Protein AF-M6W5K3-F1 (afdb_monomer_lite)

Sequence (120 aa):
MSHSLVLQFDHRIDPSTLSLSGSLVDNQTPKVQVSSTLVTDDTISLTPSPNWFAGNRNLQVNVKDLAGNLGTSSMGLNVGTVECSQPWEPCNCRCDFMGFPVPCFPGQPPTCDQCRKPGC

InterPro domains:
  IPR032812 SbsA, Ig-like domain [PF13205] (4-69)

Radius of gyration: 25.98 Å; chains: 1; bounding box: 49×30×73 Å

Structure (mmCIF, N/CA/C/O backbone):
data_AF-M6W5K3-F1
#
_entry.id   AF-M6W5K3-F1
#
loop_
_atom_site.group_PDB
_atom_site.id
_atom_site.type_symbol
_atom_site.label_atom_id
_atom_site.label_alt_id
_atom_site.label_comp_id
_atom_site.label_asym_id
_atom_site.label_entity_id
_atom_site.label_seq_id
_atom_site.pdbx_PDB_ins_code
_atom_site.Cartn_x
_atom_site.Cartn_y
_atom_site.Cartn_z
_atom_site.occupancy
_atom_site.B_iso_or_equiv
_atom_site.auth_seq_id
_atom_site.auth_comp_id
_atom_site.auth_asym_id
_atom_site.auth_atom_id
_atom_site.pdbx_PDB_model_num
ATOM 1 N N . MET A 1 1 ? -3.186 -2.921 12.070 1.00 47.56 1 MET A N 1
ATOM 2 C CA . MET A 1 1 ? -2.362 -3.742 11.157 1.00 47.56 1 MET A CA 1
ATOM 3 C C . MET A 1 1 ? -2.478 -3.139 9.767 1.00 47.56 1 MET A C 1
ATOM 5 O O . MET A 1 1 ? -3.596 -3.025 9.283 1.00 47.56 1 MET A O 1
ATOM 9 N N . SER A 1 2 ? -1.375 -2.698 9.163 1.00 59.22 2 SER A N 1
ATOM 10 C CA . SER A 1 2 ? -1.370 -2.156 7.797 1.00 59.22 2 SER A CA 1
ATOM 11 C C . SER A 1 2 ? -0.910 -3.262 6.852 1.00 59.22 2 SER A C 1
ATOM 13 O O . SER A 1 2 ? 0.195 -3.771 7.013 1.00 59.22 2 SER A O 1
ATOM 15 N N . HIS A 1 3 ? -1.769 -3.668 5.918 1.00 69.88 3 HIS A N 1
ATOM 16 C CA . HIS A 1 3 ? -1.431 -4.656 4.893 1.00 69.88 3 HIS A CA 1
ATOM 17 C C . HIS A 1 3 ? -0.966 -3.926 3.633 1.00 69.88 3 HIS A C 1
ATOM 19 O O . HIS A 1 3 ? -1.586 -2.939 3.233 1.00 69.88 3 HIS A O 1
ATOM 25 N N . SER A 1 4 ? 0.123 -4.398 3.031 1.00 80.81 4 SER A N 1
ATOM 26 C CA . SER A 1 4 ? 0.656 -3.837 1.790 1.00 80.81 4 SER A CA 1
ATOM 27 C C . SER A 1 4 ? 0.073 -4.568 0.582 1.00 80.81 4 SER A C 1
ATOM 29 O O . SER A 1 4 ? -0.060 -5.792 0.598 1.00 80.81 4 SER A O 1
ATOM 31 N N . LEU A 1 5 ? -0.258 -3.826 -0.473 1.00 85.06 5 LEU A N 1
ATOM 32 C CA . LEU A 1 5 ? -0.611 -4.394 -1.774 1.00 85.06 5 LEU A CA 1
ATOM 33 C C . LEU A 1 5 ? 0.656 -4.546 -2.609 1.00 85.06 5 LEU A C 1
ATOM 35 O O . LEU A 1 5 ? 1.369 -3.566 -2.802 1.00 85.06 5 LEU A O 1
ATOM 39 N N . VAL A 1 6 ? 0.908 -5.748 -3.120 1.00 86.81 6 VAL A N 1
ATOM 40 C CA . VAL A 1 6 ? 2.067 -6.040 -3.970 1.00 86.81 6 VAL A CA 1
ATOM 41 C C . VAL A 1 6 ? 1.605 -6.246 -5.407 1.00 86.81 6 VAL A C 1
ATOM 43 O O . VAL A 1 6 ? 0.689 -7.022 -5.668 1.00 86.81 6 VAL A O 1
ATOM 46 N N . LEU A 1 7 ? 2.244 -5.537 -6.329 1.00 84.75 7 LEU A N 1
ATOM 47 C CA . LEU A 1 7 ? 2.055 -5.642 -7.770 1.00 84.75 7 LEU A CA 1
ATOM 48 C C . LEU A 1 7 ? 3.325 -6.235 -8.369 1.00 84.75 7 LEU A C 1
ATOM 50 O O . LEU A 1 7 ? 4.404 -5.694 -8.135 1.00 84.75 7 LEU A O 1
ATOM 54 N N . GLN A 1 8 ? 3.194 -7.316 -9.131 1.00 86.38 8 GLN A N 1
ATOM 55 C CA . GLN A 1 8 ? 4.301 -7.935 -9.856 1.00 86.38 8 GLN A CA 1
ATOM 56 C C . GLN A 1 8 ? 4.205 -7.575 -11.336 1.00 86.38 8 GLN A C 1
ATOM 58 O O . GLN A 1 8 ? 3.131 -7.672 -11.931 1.00 86.38 8 GLN A O 1
ATOM 63 N N . PHE A 1 9 ? 5.331 -7.167 -11.907 1.00 83.81 9 PHE A N 1
ATOM 64 C CA . PHE A 1 9 ? 5.493 -6.890 -13.326 1.00 83.81 9 PHE A CA 1
ATOM 65 C C . PHE A 1 9 ? 6.315 -8.014 -13.953 1.00 83.81 9 PHE A C 1
ATOM 67 O O . PHE A 1 9 ? 7.243 -8.524 -13.333 1.00 83.81 9 PHE A O 1
ATOM 74 N N . ASP A 1 10 ? 5.967 -8.397 -15.177 1.00 83.62 10 ASP A N 1
ATOM 75 C CA . ASP A 1 10 ? 6.653 -9.434 -15.960 1.00 83.62 10 ASP A CA 1
ATOM 76 C C . ASP A 1 10 ? 7.944 -8.929 -16.633 1.00 83.62 10 ASP A C 1
ATOM 78 O O . ASP A 1 10 ? 8.657 -9.695 -17.276 1.00 83.62 10 ASP A O 1
ATOM 82 N N . HIS A 1 11 ? 8.232 -7.633 -16.488 1.00 85.12 11 HIS A N 1
ATOM 83 C CA . HIS A 1 11 ? 9.421 -6.960 -16.989 1.00 85.12 11 HIS A CA 1
ATOM 84 C C . HIS A 1 11 ? 9.969 -5.977 -15.952 1.00 85.12 11 HIS A C 1
ATOM 86 O O . HIS A 1 11 ? 9.268 -5.521 -15.043 1.00 85.12 11 HIS A O 1
ATOM 92 N N . ARG A 1 12 ? 11.231 -5.590 -16.152 1.00 85.19 12 ARG A N 1
ATOM 93 C CA . ARG A 1 12 ? 11.886 -4.518 -15.402 1.00 85.19 12 ARG A CA 1
ATOM 94 C C . ARG A 1 12 ? 11.229 -3.175 -15.677 1.00 85.19 12 ARG A C 1
ATOM 96 O O . ARG A 1 12 ? 11.083 -2.779 -16.834 1.00 85.19 12 ARG A O 1
ATOM 103 N N . ILE A 1 13 ? 10.921 -2.449 -14.612 1.00 87.19 13 ILE A N 1
ATOM 104 C CA . ILE A 1 13 ? 10.293 -1.131 -14.669 1.00 87.19 13 ILE A CA 1
ATOM 105 C C . ILE A 1 13 ? 11.313 -0.029 -14.377 1.00 87.19 13 ILE A C 1
ATOM 107 O O . ILE A 1 13 ? 12.290 -0.244 -13.663 1.00 87.19 13 ILE A O 1
ATOM 111 N N . ASP A 1 14 ? 11.070 1.172 -14.895 1.00 88.12 14 ASP A N 1
ATOM 112 C CA . ASP A 1 14 ? 11.720 2.401 -14.448 1.00 88.12 14 ASP A CA 1
ATOM 113 C C . ASP A 1 14 ? 10.891 3.016 -13.303 1.00 88.12 14 ASP A C 1
ATOM 115 O O . ASP A 1 14 ? 9.848 3.639 -13.558 1.00 88.12 14 ASP A O 1
ATOM 119 N N . PRO A 1 15 ? 11.341 2.902 -12.037 1.00 84.00 15 PRO A N 1
ATOM 120 C CA . PRO A 1 15 ? 10.593 3.391 -10.882 1.00 84.00 15 PRO A CA 1
ATOM 121 C C . PRO A 1 15 ? 10.365 4.903 -10.906 1.00 84.00 15 PRO A C 1
ATOM 123 O O . PRO A 1 15 ? 9.419 5.384 -10.285 1.00 84.00 15 PRO A O 1
ATOM 126 N N . SER A 1 16 ? 11.215 5.663 -11.608 1.00 87.25 16 SER A N 1
ATOM 127 C CA . SER A 1 16 ? 11.098 7.122 -11.698 1.00 87.25 16 SER A CA 1
ATOM 128 C C . SER A 1 16 ? 9.883 7.569 -12.514 1.00 87.25 16 SER A C 1
ATOM 130 O O . SER A 1 16 ? 9.418 8.699 -12.376 1.00 87.25 16 SER A O 1
ATOM 132 N N . THR A 1 17 ? 9.337 6.665 -13.331 1.00 89.56 17 THR A N 1
ATOM 133 C CA . THR A 1 17 ? 8.170 6.910 -14.187 1.00 89.56 17 THR A CA 1
ATOM 134 C C . THR A 1 17 ? 6.854 6.452 -13.562 1.00 89.56 17 THR A C 1
ATOM 136 O O . THR A 1 17 ? 5.797 6.630 -14.169 1.00 89.56 17 THR A O 1
ATOM 139 N N . LEU A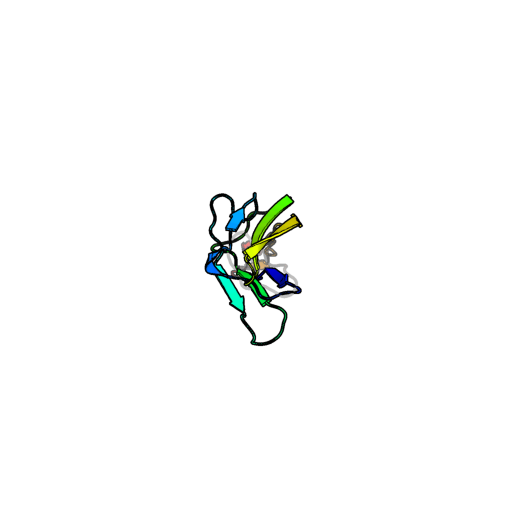 1 18 ? 6.903 5.865 -12.361 1.00 89.12 18 LEU A N 1
ATOM 140 C CA . LEU A 1 18 ? 5.731 5.338 -11.678 1.00 89.12 18 LEU A CA 1
ATOM 141 C C . LEU A 1 18 ? 4.745 6.458 -11.332 1.00 89.12 18 LEU A C 1
ATOM 143 O O . LEU A 1 18 ? 5.055 7.398 -10.603 1.00 89.12 18 LEU A O 1
ATOM 147 N N . SER A 1 19 ? 3.513 6.292 -11.793 1.00 90.62 19 SER A N 1
ATOM 148 C CA . SER A 1 19 ? 2.381 7.147 -11.475 1.00 90.62 19 SER A CA 1
ATOM 149 C C . SER A 1 19 ? 1.225 6.292 -10.965 1.00 90.62 19 SER A C 1
ATOM 151 O O . SER A 1 19 ? 0.823 5.315 -11.599 1.00 90.62 19 SER A O 1
ATOM 153 N N . LEU A 1 20 ? 0.706 6.664 -9.796 1.00 90.56 20 LEU A N 1
ATOM 154 C CA . LEU A 1 20 ? -0.443 6.030 -9.157 1.00 90.56 20 LEU A CA 1
ATOM 155 C C . LEU A 1 20 ? -1.620 7.002 -9.193 1.00 90.56 20 LEU A C 1
ATOM 157 O O . LEU A 1 20 ? -1.467 8.172 -8.845 1.00 90.56 20 LEU A O 1
ATOM 161 N N . SER A 1 21 ? -2.792 6.511 -9.575 1.00 90.69 21 SER A N 1
ATOM 162 C CA . SER A 1 21 ? -4.032 7.286 -9.596 1.00 90.69 21 SER A CA 1
ATOM 163 C C . SER A 1 21 ? -5.232 6.432 -9.178 1.00 90.69 21 SER A C 1
ATOM 165 O O . SER A 1 21 ? -5.153 5.204 -9.085 1.00 90.69 21 SER A O 1
ATOM 167 N N . GLY A 1 22 ? -6.361 7.089 -8.912 1.00 89.56 22 GLY A N 1
ATOM 168 C CA . GLY A 1 22 ? -7.621 6.449 -8.540 1.00 89.56 22 GLY A CA 1
ATOM 169 C C . GLY A 1 22 ? -7.969 6.587 -7.059 1.00 89.56 22 GLY A C 1
ATOM 170 O O . GLY A 1 22 ? -7.149 6.953 -6.222 1.00 89.56 22 GLY A O 1
ATOM 171 N N . SER A 1 23 ? -9.204 6.217 -6.732 1.00 89.94 23 SER A N 1
ATOM 172 C CA . SER A 1 23 ? -9.827 6.379 -5.412 1.00 89.94 23 SER A CA 1
ATOM 173 C C . SER A 1 23 ? -9.091 5.709 -4.252 1.00 89.94 23 SER A C 1
ATOM 175 O O . SER A 1 23 ? -9.332 6.076 -3.102 1.00 89.94 23 SER A O 1
ATOM 177 N N . LEU A 1 24 ? -8.206 4.736 -4.508 1.00 85.75 24 LEU A N 1
ATOM 178 C CA . LEU A 1 24 ? -7.365 4.137 -3.465 1.00 85.75 24 LEU A CA 1
ATOM 179 C C . LEU A 1 24 ? -6.266 5.091 -2.961 1.00 85.75 24 LEU A C 1
ATOM 181 O O . LEU A 1 24 ? -5.858 4.990 -1.806 1.00 85.75 24 LEU A O 1
ATOM 185 N N . VAL A 1 25 ? -5.784 5.988 -3.825 1.00 86.94 25 VAL A N 1
ATOM 186 C CA . VAL A 1 25 ? -4.722 6.969 -3.533 1.00 86.94 25 VAL A CA 1
ATOM 187 C C . VAL A 1 25 ? -5.235 8.416 -3.564 1.00 86.94 25 VAL A C 1
ATOM 189 O O . VAL A 1 25 ? -4.485 9.360 -3.323 1.00 86.94 25 VAL A O 1
ATOM 192 N N . ASP A 1 26 ? -6.530 8.616 -3.820 1.00 80.38 26 ASP A N 1
ATOM 193 C CA 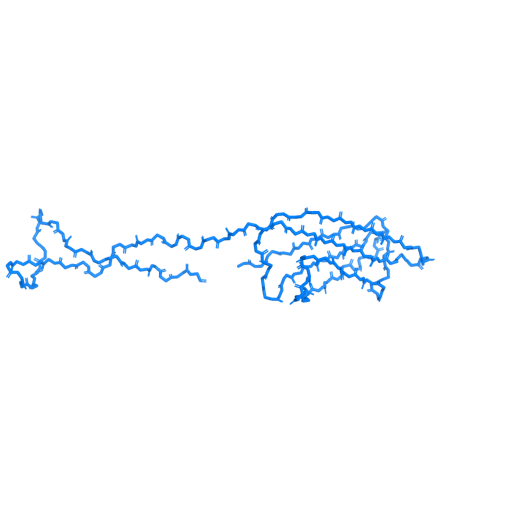. ASP A 1 26 ? -7.162 9.932 -3.741 1.00 80.38 26 ASP A CA 1
ATOM 194 C C . ASP A 1 26 ? -7.037 10.489 -2.315 1.00 80.38 26 ASP A C 1
ATOM 196 O O . ASP A 1 26 ? -7.420 9.853 -1.330 1.00 80.38 26 ASP A O 1
ATOM 200 N N . ASN A 1 27 ? -6.481 11.700 -2.204 1.00 70.50 27 ASN A N 1
ATOM 201 C CA . ASN A 1 27 ? -6.183 12.385 -0.941 1.00 70.50 27 ASN A CA 1
ATOM 202 C C . ASN A 1 27 ? -5.246 11.616 0.019 1.00 70.50 27 ASN A C 1
ATOM 204 O O . ASN A 1 27 ? -5.134 11.992 1.188 1.00 70.50 27 ASN A O 1
ATOM 208 N N . GLN A 1 28 ? -4.563 10.563 -0.449 1.00 74.94 28 GLN A N 1
ATOM 209 C CA . GLN A 1 28 ? -3.610 9.778 0.338 1.00 74.94 28 GLN A CA 1
ATOM 210 C C . GLN A 1 28 ? -2.441 9.295 -0.522 1.00 74.94 28 GLN A C 1
ATOM 212 O O . GLN A 1 28 ? -2.621 8.512 -1.447 1.00 74.94 28 GLN A O 1
ATOM 217 N N . THR A 1 29 ? -1.213 9.654 -0.155 1.00 78.31 29 THR A N 1
ATOM 218 C CA . THR A 1 29 ? -0.027 9.094 -0.812 1.00 78.31 29 THR A CA 1
ATOM 219 C C . THR A 1 29 ? 0.415 7.832 -0.067 1.00 78.31 29 THR A C 1
ATOM 221 O O . THR A 1 29 ? 0.938 7.945 1.048 1.00 78.31 29 THR A O 1
ATOM 224 N N . PRO A 1 30 ? 0.218 6.619 -0.622 1.00 83.38 30 PRO A N 1
ATOM 225 C CA . PRO A 1 30 ? 0.760 5.417 -0.010 1.00 83.38 30 PRO A CA 1
ATOM 226 C C . PRO A 1 30 ? 2.289 5.469 -0.033 1.00 83.38 30 PRO A C 1
ATOM 228 O O . PRO A 1 30 ? 2.907 6.068 -0.915 1.00 83.38 30 PRO A O 1
ATOM 231 N N . LYS A 1 31 ? 2.917 4.792 0.926 1.00 84.94 31 LYS A N 1
ATOM 232 C CA . LYS A 1 31 ? 4.354 4.540 0.864 1.00 84.94 31 LYS A CA 1
ATOM 233 C C . LYS A 1 31 ? 4.603 3.508 -0.226 1.00 84.94 31 LYS A C 1
ATOM 235 O O . LYS A 1 31 ? 4.067 2.402 -0.157 1.00 84.94 31 LYS A O 1
ATOM 240 N N . VAL A 1 32 ? 5.415 3.884 -1.204 1.00 86.31 32 VAL A N 1
ATOM 241 C CA . VAL A 1 32 ? 5.805 3.022 -2.317 1.00 86.31 32 VAL A CA 1
ATOM 242 C C . VAL A 1 32 ? 7.180 2.437 -2.029 1.00 86.31 32 VAL A C 1
ATOM 244 O O . VAL A 1 32 ? 8.118 3.167 -1.712 1.00 86.31 32 VAL A O 1
ATOM 247 N N . GLN A 1 33 ? 7.303 1.120 -2.147 1.00 85.88 33 GLN A N 1
ATOM 248 C CA . GLN A 1 33 ? 8.577 0.413 -2.118 1.00 85.88 33 GLN A CA 1
ATOM 249 C C . GLN A 1 33 ? 8.703 -0.408 -3.393 1.00 85.88 33 GLN A C 1
ATOM 251 O O . GLN A 1 33 ? 7.803 -1.176 -3.716 1.00 85.88 33 GLN A O 1
ATOM 256 N N . VAL A 1 34 ? 9.813 -0.254 -4.107 1.00 83.19 34 VAL A N 1
ATOM 257 C CA . VAL A 1 34 ? 10.085 -1.028 -5.320 1.00 83.19 34 VAL A CA 1
ATOM 258 C C . VAL A 1 34 ? 11.170 -2.043 -5.008 1.00 83.19 34 VAL A C 1
ATOM 260 O O . VAL A 1 34 ? 12.271 -1.666 -4.605 1.00 83.19 34 VAL A O 1
ATOM 263 N N . SER A 1 35 ? 10.870 -3.331 -5.176 1.00 74.69 35 SER A N 1
ATOM 264 C CA . SER A 1 35 ? 11.896 -4.366 -5.140 1.00 74.69 35 SER A CA 1
ATOM 265 C C . SER A 1 35 ? 12.462 -4.510 -6.549 1.00 74.69 35 SER A C 1
ATOM 267 O O . SER A 1 35 ? 11.929 -5.255 -7.366 1.00 74.69 35 SER A O 1
ATOM 269 N N . SER A 1 36 ? 13.533 -3.779 -6.840 1.00 64.12 36 SER A N 1
ATOM 270 C CA . SER A 1 36 ? 14.333 -4.039 -8.035 1.00 64.12 36 SER A CA 1
ATOM 271 C C . SER A 1 36 ? 15.259 -5.214 -7.737 1.00 64.12 36 SER A C 1
ATOM 273 O O . SER A 1 36 ? 16.425 -5.022 -7.380 1.00 64.12 36 SER A O 1
ATOM 275 N N . THR A 1 37 ? 14.749 -6.439 -7.815 1.00 58.12 37 THR A N 1
ATOM 276 C CA . THR A 1 37 ? 15.614 -7.619 -7.817 1.00 58.12 37 THR A CA 1
ATOM 277 C C . THR A 1 37 ? 16.248 -7.720 -9.209 1.00 58.12 37 THR A C 1
ATOM 279 O O . THR A 1 37 ? 15.653 -7.362 -10.214 1.00 58.12 37 THR A O 1
ATOM 282 N N . LEU A 1 38 ? 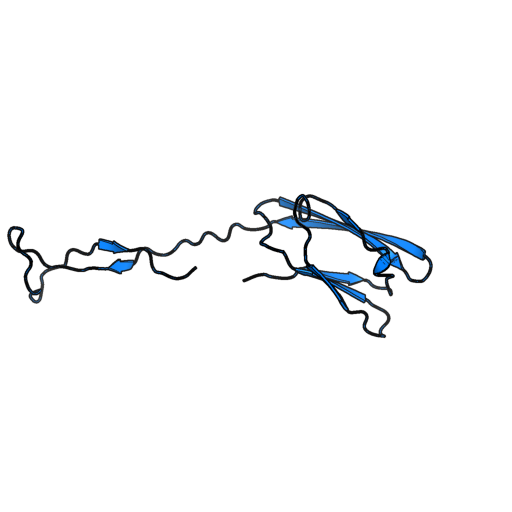17.505 -8.153 -9.313 1.00 55.59 38 LEU A N 1
ATOM 283 C CA . LEU A 1 38 ? 18.224 -8.250 -10.600 1.00 55.59 38 LEU A CA 1
ATOM 284 C C . LEU A 1 38 ? 17.659 -9.334 -11.553 1.00 55.59 38 LEU A C 1
ATOM 286 O O . LEU A 1 38 ? 18.306 -9.682 -12.537 1.00 55.59 38 LEU A O 1
ATOM 290 N N . VAL A 1 39 ? 16.479 -9.875 -11.256 1.00 55.94 39 VAL A N 1
ATOM 291 C CA . VAL A 1 39 ? 15.730 -10.839 -12.071 1.00 55.94 39 VAL A CA 1
ATOM 292 C C . VAL A 1 39 ? 14.774 -10.071 -12.981 1.00 55.94 39 VAL A C 1
ATOM 294 O O . VAL A 1 39 ? 14.517 -8.903 -12.741 1.00 55.94 39 VAL A O 1
ATOM 297 N N . THR A 1 40 ? 14.290 -10.691 -14.050 1.00 63.12 40 THR A N 1
ATOM 298 C CA . THR A 1 40 ? 13.496 -10.071 -15.131 1.00 63.12 40 THR A CA 1
ATOM 299 C C . THR A 1 40 ? 12.223 -9.336 -14.697 1.00 63.12 40 THR A C 1
ATOM 301 O O . THR A 1 40 ? 11.689 -8.573 -15.495 1.00 63.12 40 THR A O 1
ATOM 304 N N . ASP A 1 41 ? 11.802 -9.496 -13.443 1.00 72.56 41 ASP A N 1
ATOM 305 C CA . ASP A 1 41 ? 10.495 -9.120 -12.920 1.00 72.56 41 ASP A CA 1
ATOM 306 C C . ASP A 1 41 ? 10.680 -8.171 -11.725 1.00 72.56 41 ASP A C 1
ATOM 308 O O . ASP A 1 41 ? 11.371 -8.513 -10.761 1.00 72.56 41 ASP A O 1
ATOM 312 N N . ASP A 1 42 ? 10.036 -7.002 -11.756 1.00 82.06 42 ASP A N 1
ATOM 313 C CA . ASP A 1 42 ? 10.042 -6.052 -10.638 1.00 82.06 42 ASP A CA 1
ATOM 314 C C . ASP A 1 42 ? 8.724 -6.113 -9.853 1.00 82.06 42 ASP A C 1
ATOM 316 O O . ASP A 1 42 ? 7.658 -6.404 -10.402 1.00 82.06 42 ASP A O 1
ATOM 320 N N . THR A 1 43 ? 8.772 -5.798 -8.552 1.00 84.75 43 THR A N 1
ATOM 321 C CA . THR A 1 43 ? 7.548 -5.644 -7.746 1.00 84.75 43 THR A CA 1
ATOM 322 C C . THR A 1 43 ? 7.439 -4.271 -7.105 1.00 84.75 43 THR A C 1
ATOM 324 O O . THR A 1 43 ? 8.434 -3.674 -6.686 1.00 84.75 43 THR A O 1
ATOM 327 N N . ILE A 1 44 ? 6.205 -3.777 -7.007 1.00 86.44 44 ILE A N 1
ATOM 328 C CA . ILE A 1 44 ? 5.860 -2.558 -6.282 1.00 86.44 44 ILE A CA 1
ATOM 329 C C . ILE A 1 44 ? 4.970 -2.932 -5.102 1.00 86.44 44 ILE A C 1
ATOM 331 O O . ILE A 1 44 ? 3.895 -3.499 -5.279 1.00 86.44 44 ILE A O 1
ATOM 335 N N . SER A 1 45 ? 5.399 -2.565 -3.900 1.00 87.94 45 SER A N 1
ATOM 336 C CA . SER A 1 45 ? 4.625 -2.676 -2.671 1.00 87.94 45 SER A CA 1
ATOM 337 C C . SER A 1 45 ? 4.069 -1.310 -2.273 1.00 87.94 45 SER A C 1
ATOM 339 O O . SER A 1 45 ? 4.808 -0.335 -2.116 1.00 87.94 45 SER A O 1
ATOM 341 N N . LEU A 1 46 ? 2.751 -1.242 -2.112 1.00 88.12 46 LEU A N 1
ATOM 342 C CA . LEU A 1 46 ? 2.003 -0.063 -1.700 1.00 88.12 46 LEU A CA 1
ATOM 343 C C . LEU A 1 46 ? 1.508 -0.267 -0.276 1.00 88.12 46 LEU A C 1
ATOM 345 O O . LEU A 1 46 ? 0.652 -1.113 -0.020 1.00 88.12 46 LEU A O 1
ATOM 349 N N . THR A 1 47 ? 2.034 0.526 0.651 1.00 87.12 47 THR A N 1
ATOM 350 C CA . THR A 1 47 ? 1.612 0.499 2.053 1.00 87.12 47 THR A CA 1
ATOM 351 C C . THR A 1 47 ? 0.779 1.743 2.359 1.00 87.12 47 THR A C 1
ATOM 353 O O . THR A 1 47 ? 1.255 2.857 2.118 1.00 87.12 47 THR A O 1
ATOM 356 N N . PRO A 1 48 ? -0.446 1.606 2.894 1.00 82.50 48 PRO A N 1
ATOM 357 C CA . PRO A 1 48 ? -1.271 2.756 3.252 1.00 82.50 48 PRO A CA 1
ATOM 358 C C . PRO A 1 48 ? -0.593 3.630 4.318 1.00 82.50 48 PRO A C 1
ATOM 360 O O . PRO A 1 48 ? 0.110 3.133 5.198 1.00 82.50 48 PRO A O 1
ATOM 363 N N . SER A 1 49 ? -0.813 4.944 4.243 1.00 79.25 49 SER A N 1
ATOM 364 C CA . SER A 1 49 ? -0.352 5.917 5.240 1.00 79.25 49 SER A CA 1
ATOM 365 C C . SER A 1 49 ? -1.334 7.098 5.275 1.00 79.25 49 SER A C 1
ATOM 367 O O . SER A 1 49 ? -1.216 7.973 4.419 1.00 79.25 49 SER A O 1
ATOM 369 N N . PRO A 1 50 ? -2.306 7.169 6.211 1.00 72.31 50 PRO A N 1
ATOM 370 C CA . PRO A 1 50 ? -2.475 6.344 7.415 1.00 72.31 50 PRO A CA 1
ATOM 371 C C . PRO A 1 50 ? -3.193 4.993 7.195 1.00 72.31 50 PRO A C 1
ATOM 373 O O . PRO A 1 50 ? -2.606 3.965 7.504 1.00 72.31 50 PRO A O 1
ATOM 376 N N . ASN A 1 51 ? -4.414 4.962 6.645 1.00 80.88 51 ASN A N 1
ATOM 377 C CA . ASN A 1 51 ? -5.196 3.748 6.344 1.00 80.88 51 ASN A CA 1
ATOM 378 C C . ASN A 1 51 ? -6.043 3.982 5.088 1.00 80.88 51 ASN A C 1
ATOM 380 O O . ASN A 1 51 ? -6.553 5.090 4.911 1.00 80.88 51 ASN A O 1
ATOM 384 N N . TRP A 1 52 ? -6.263 2.945 4.275 1.00 83.25 52 TRP A N 1
ATOM 385 C CA . TRP A 1 52 ? -7.239 3.035 3.189 1.00 83.25 52 TRP A CA 1
ATOM 386 C C . TRP A 1 52 ? -8.658 3.111 3.735 1.00 83.25 52 TRP A C 1
ATOM 388 O O . TRP A 1 52 ? -9.027 2.415 4.682 1.00 83.25 52 TRP A O 1
ATOM 398 N N . PHE A 1 53 ? -9.463 3.959 3.110 1.00 82.81 53 PHE A N 1
ATOM 399 C CA . PHE A 1 53 ? -10.866 4.100 3.455 1.00 82.81 53 PHE A CA 1
ATOM 400 C C . PHE A 1 53 ? -11.688 2.925 2.928 1.00 82.81 53 PHE A C 1
ATOM 402 O O . PHE A 1 53 ? -11.471 2.457 1.810 1.00 82.81 53 PHE A O 1
ATOM 409 N N . ALA A 1 54 ? -12.681 2.512 3.713 1.00 84.75 54 ALA A N 1
ATOM 410 C CA . ALA A 1 54 ? -13.559 1.411 3.357 1.00 84.75 54 ALA A CA 1
ATOM 411 C C . ALA A 1 54 ? -14.446 1.704 2.133 1.00 84.75 54 ALA A C 1
ATOM 413 O O . ALA A 1 54 ? -14.797 2.852 1.836 1.00 84.75 54 ALA A O 1
ATOM 414 N N . GLY A 1 55 ? -14.840 0.634 1.448 1.00 86.31 55 GLY A N 1
ATOM 415 C CA . GLY A 1 55 ? -15.694 0.630 0.266 1.00 86.31 55 GLY A CA 1
ATOM 416 C C . GLY A 1 55 ? -14.965 0.189 -1.003 1.00 86.31 55 GLY A C 1
ATOM 417 O O . GLY A 1 55 ? -13.798 -0.203 -0.983 1.00 86.31 55 GLY A O 1
ATOM 418 N N . ASN A 1 56 ? -15.672 0.267 -2.130 1.00 90.69 56 ASN A N 1
ATOM 419 C CA . ASN A 1 56 ? -15.101 -0.039 -3.439 1.00 90.69 56 ASN A CA 1
ATOM 420 C C . ASN A 1 56 ? -14.072 1.030 -3.813 1.00 90.69 56 ASN A C 1
ATOM 422 O O . ASN A 1 56 ? -14.343 2.228 -3.702 1.00 90.69 56 ASN A O 1
ATOM 426 N N . ARG A 1 57 ? -12.888 0.589 -4.224 1.00 89.56 57 ARG A N 1
ATOM 427 C CA . ARG A 1 57 ? -11.766 1.429 -4.629 1.00 89.56 57 ARG A CA 1
ATOM 428 C C . ARG A 1 57 ? -11.200 0.940 -5.949 1.00 89.56 57 ARG A C 1
ATOM 430 O O . ARG A 1 57 ? -11.267 -0.244 -6.270 1.00 89.56 57 ARG A O 1
ATOM 437 N N . ASN A 1 58 ? -10.625 1.864 -6.700 1.00 91.69 58 ASN A N 1
ATOM 438 C CA . ASN A 1 58 ? -9.831 1.574 -7.881 1.00 91.69 58 ASN A CA 1
ATOM 439 C C . ASN A 1 58 ? -8.405 2.084 -7.672 1.00 91.69 58 ASN A C 1
ATOM 441 O O . ASN A 1 58 ? -8.173 3.115 -7.039 1.00 91.69 58 ASN A O 1
ATOM 445 N N . LEU A 1 59 ? -7.461 1.336 -8.220 1.00 90.94 59 LEU A N 1
ATOM 446 C CA . LEU A 1 59 ? -6.073 1.730 -8.342 1.00 90.94 59 LEU A CA 1
ATOM 447 C C . LEU A 1 59 ? -5.697 1.621 -9.811 1.00 90.94 59 LEU A C 1
ATOM 449 O O . LEU A 1 59 ? -5.883 0.571 -10.425 1.00 90.94 59 LEU A O 1
ATOM 453 N N . GLN A 1 60 ? -5.162 2.701 -10.354 1.00 92.50 60 GLN A N 1
ATOM 454 C CA . GLN A 1 60 ? -4.532 2.723 -11.656 1.00 92.50 60 GLN A CA 1
ATOM 455 C C . GLN A 1 60 ? -3.040 2.981 -11.469 1.00 92.50 60 GLN A C 1
ATOM 457 O O . GLN A 1 60 ? -2.621 3.828 -10.681 1.00 92.50 60 GLN A O 1
ATOM 462 N N . VAL A 1 61 ? -2.245 2.197 -12.182 1.00 91.38 61 VAL A N 1
ATOM 463 C CA . VAL A 1 61 ? -0.791 2.194 -12.115 1.00 91.38 61 VAL A CA 1
ATOM 464 C C . VAL A 1 61 ? -0.277 2.372 -13.524 1.00 91.38 61 VAL A C 1
ATOM 466 O O . VAL A 1 61 ? -0.609 1.588 -14.409 1.00 91.38 61 VAL A O 1
ATOM 469 N N . ASN A 1 62 ? 0.518 3.410 -13.721 1.00 92.12 62 ASN A N 1
ATOM 470 C CA . ASN A 1 62 ? 1.210 3.675 -14.968 1.00 92.12 62 ASN A CA 1
ATOM 471 C C . ASN A 1 62 ? 2.705 3.660 -14.681 1.00 92.12 62 ASN A C 1
ATOM 473 O O . ASN A 1 62 ? 3.162 4.346 -13.770 1.00 92.12 62 ASN A O 1
ATOM 477 N N . VAL A 1 63 ? 3.463 2.880 -15.438 1.00 92.06 63 VAL A N 1
ATOM 478 C CA . VAL A 1 63 ? 4.919 2.811 -15.302 1.00 92.06 63 VAL A CA 1
ATOM 479 C C . VAL A 1 63 ? 5.527 2.435 -16.642 1.00 92.06 63 VAL A C 1
ATOM 481 O O . VAL A 1 63 ? 4.898 1.731 -17.429 1.00 92.06 63 VAL A O 1
ATOM 484 N N . LYS A 1 64 ? 6.728 2.924 -16.936 1.00 91.75 64 LYS A N 1
ATOM 485 C CA . LYS A 1 64 ? 7.470 2.508 -18.123 1.00 91.75 64 LYS A CA 1
ATOM 486 C C . LYS A 1 64 ? 8.426 1.376 -17.795 1.00 91.75 64 LYS A C 1
ATOM 488 O O . LYS A 1 64 ? 8.932 1.301 -16.678 1.00 91.75 64 LYS A O 1
ATOM 493 N N . ASP A 1 65 ? 8.697 0.528 -18.773 1.00 89.62 65 ASP A N 1
ATOM 494 C CA . ASP A 1 65 ? 9.850 -0.364 -18.716 1.00 89.62 65 ASP A CA 1
ATOM 495 C C . ASP A 1 65 ? 11.161 0.396 -19.003 1.00 89.62 65 ASP A C 1
ATOM 497 O O . ASP A 1 65 ? 11.162 1.575 -19.377 1.00 89.62 65 ASP A O 1
ATOM 501 N N . LEU A 1 66 ? 12.298 -0.288 -18.849 1.00 86.06 66 LEU A N 1
ATOM 502 C CA . LEU A 1 66 ? 13.618 0.285 -19.152 1.00 86.06 66 LEU A CA 1
ATOM 503 C C . LEU A 1 66 ? 13.833 0.591 -20.650 1.00 86.06 66 LEU A C 1
ATOM 505 O O . LEU A 1 66 ? 14.764 1.319 -20.992 1.00 86.06 66 LEU A O 1
ATOM 509 N N . ALA A 1 67 ? 12.997 0.051 -21.542 1.00 90.00 67 ALA A N 1
ATOM 510 C CA . ALA A 1 67 ? 13.004 0.354 -22.973 1.00 90.00 67 ALA A CA 1
ATOM 511 C C . ALA A 1 67 ? 12.107 1.561 -23.328 1.00 90.00 67 ALA A C 1
ATOM 513 O O . ALA A 1 67 ? 12.107 2.017 -24.472 1.00 90.00 67 ALA A O 1
ATOM 514 N N . GLY A 1 68 ? 11.378 2.113 -22.351 1.00 90.19 68 GLY A N 1
ATOM 515 C CA . GLY A 1 68 ? 10.488 3.259 -22.502 1.00 90.19 68 GLY A CA 1
ATOM 516 C C . GLY A 1 68 ? 9.049 2.913 -22.898 1.00 90.19 68 GLY A C 1
ATOM 517 O O . GLY A 1 68 ? 8.260 3.838 -23.121 1.00 90.19 68 GLY A O 1
ATOM 518 N N . ASN A 1 69 ? 8.681 1.630 -22.965 1.00 90.62 69 ASN A N 1
ATOM 519 C CA . ASN A 1 69 ? 7.313 1.196 -23.244 1.00 90.62 69 ASN A CA 1
ATOM 520 C C . ASN A 1 69 ? 6.427 1.446 -22.022 1.00 90.62 69 ASN A C 1
ATOM 522 O O . ASN A 1 69 ? 6.815 1.143 -20.898 1.00 90.62 69 ASN A O 1
ATOM 526 N N . LEU A 1 70 ? 5.227 1.989 -22.233 1.00 90.44 70 LEU A N 1
ATOM 527 C CA . LEU A 1 70 ? 4.280 2.265 -21.154 1.00 90.44 70 LEU A CA 1
ATOM 528 C C . LEU A 1 70 ? 3.446 1.021 -20.821 1.00 90.44 70 LEU A C 1
ATOM 530 O O . LEU A 1 70 ? 2.718 0.519 -21.676 1.00 90.44 70 LEU A O 1
ATOM 534 N N . GLY A 1 71 ? 3.496 0.593 -19.563 1.00 86.12 71 GLY A N 1
ATOM 535 C CA . GLY A 1 71 ? 2.568 -0.357 -18.964 1.00 86.12 71 GLY A CA 1
ATOM 536 C C . GLY A 1 71 ? 1.502 0.366 -18.141 1.00 86.12 71 GLY A C 1
ATOM 537 O O . GLY A 1 71 ? 1.817 1.187 -17.275 1.00 86.12 71 GLY A O 1
ATOM 538 N N . THR A 1 72 ? 0.235 0.041 -18.394 1.00 88.19 72 THR A N 1
ATOM 539 C CA . THR A 1 72 ? -0.904 0.529 -17.610 1.00 88.19 72 THR A CA 1
ATOM 540 C C . THR A 1 72 ? -1.661 -0.652 -17.025 1.00 88.19 72 THR A C 1
ATOM 542 O O . THR A 1 72 ? -2.116 -1.527 -17.759 1.00 88.19 72 THR A O 1
ATOM 545 N N . SER A 1 73 ? -1.858 -0.631 -15.711 1.00 85.50 73 SER A N 1
ATOM 546 C CA . SER A 1 73 ? -2.629 -1.633 -14.976 1.00 85.50 73 SER A CA 1
ATOM 547 C C . SER A 1 73 ? -3.726 -0.956 -14.166 1.00 85.50 73 SER A C 1
ATOM 549 O O . SER A 1 73 ? -3.502 0.077 -13.538 1.00 85.50 73 SER A O 1
ATOM 551 N N . SER A 1 74 ? -4.921 -1.543 -14.154 1.00 87.81 74 SER A N 1
ATOM 552 C CA . SER A 1 74 ? -6.048 -1.070 -13.347 1.00 87.81 74 SER A CA 1
ATOM 553 C C . SER A 1 74 ? -6.635 -2.212 -12.533 1.00 87.81 74 SER A C 1
ATOM 555 O O . SER A 1 74 ? -6.941 -3.264 -13.092 1.00 87.81 74 SER A O 1
ATOM 557 N N . MET A 1 75 ? -6.839 -1.996 -11.236 1.00 89.44 75 MET A N 1
ATOM 558 C CA . MET A 1 75 ? -7.407 -2.992 -10.334 1.00 89.44 75 MET A CA 1
ATOM 559 C C . MET A 1 75 ? -8.527 -2.394 -9.484 1.00 89.44 75 MET A C 1
ATOM 561 O O . MET A 1 75 ? -8.404 -1.289 -8.955 1.00 89.44 75 MET A O 1
ATOM 565 N N . GLY A 1 76 ? -9.622 -3.144 -9.355 1.00 88.75 76 GLY A N 1
ATOM 566 C CA . GLY A 1 76 ? -10.694 -2.871 -8.403 1.00 88.75 76 GLY A CA 1
ATOM 567 C C . GLY A 1 76 ? -10.474 -3.660 -7.116 1.00 88.75 76 GLY A C 1
ATOM 568 O O . GLY A 1 76 ? -10.178 -4.851 -7.160 1.00 88.75 76 GLY A O 1
ATOM 569 N N . LEU A 1 77 ? -10.616 -2.997 -5.973 1.00 86.75 77 LEU A N 1
ATOM 570 C CA . LEU A 1 77 ? -10.446 -3.576 -4.642 1.00 86.75 77 LEU A CA 1
ATOM 571 C C . LEU A 1 77 ? -11.656 -3.198 -3.789 1.00 86.75 77 LEU A C 1
ATOM 573 O O . LEU A 1 77 ? -12.156 -2.077 -3.869 1.00 86.75 77 LEU A O 1
ATOM 577 N N . ASN A 1 78 ? -12.117 -4.112 -2.942 1.00 87.19 78 ASN A N 1
ATOM 578 C CA . ASN A 1 78 ? -13.078 -3.786 -1.894 1.00 87.19 78 ASN A CA 1
ATOM 579 C C . ASN A 1 78 ? -12.321 -3.698 -0.566 1.00 87.19 78 ASN A C 1
ATOM 581 O O . ASN A 1 78 ? -11.763 -4.690 -0.099 1.00 87.19 78 ASN A O 1
ATOM 585 N N . VAL A 1 79 ? -12.261 -2.499 0.015 1.00 84.62 79 VAL A N 1
ATOM 586 C CA . VAL A 1 79 ? -11.652 -2.289 1.330 1.00 84.62 79 VAL A CA 1
ATOM 587 C C . VAL A 1 79 ? -12.737 -2.502 2.379 1.00 84.62 79 VAL A C 1
ATOM 589 O O . VAL A 1 79 ? -13.653 -1.690 2.509 1.00 84.62 79 VAL A O 1
ATOM 592 N N . GLY A 1 80 ? -12.647 -3.604 3.120 1.00 80.38 80 GLY A N 1
ATOM 593 C CA . GLY A 1 80 ? -13.583 -3.896 4.202 1.00 80.38 80 GLY A CA 1
ATOM 594 C C . GLY A 1 80 ? -13.460 -2.899 5.356 1.00 80.38 80 GLY A C 1
ATOM 595 O O . GLY A 1 80 ? -12.370 -2.418 5.675 1.00 80.38 80 GLY A O 1
ATOM 596 N N . THR A 1 81 ? -14.578 -2.607 6.018 1.00 74.81 81 THR A N 1
ATOM 597 C CA . THR A 1 81 ? -14.561 -1.965 7.334 1.00 74.81 81 THR A CA 1
ATOM 598 C C . THR A 1 81 ? -14.089 -2.982 8.364 1.00 74.81 81 THR A C 1
ATOM 600 O O . THR A 1 81 ? -14.760 -3.984 8.605 1.00 74.81 81 THR A O 1
ATOM 603 N N . VAL A 1 82 ? -12.953 -2.720 9.007 1.00 69.06 82 VAL A N 1
ATOM 604 C CA . VAL A 1 82 ? -12.629 -3.402 10.262 1.00 69.06 82 VAL A CA 1
ATOM 605 C C . VAL A 1 82 ? -13.390 -2.665 11.352 1.00 69.06 82 VAL A C 1
ATOM 607 O O . VAL A 1 82 ? -12.910 -1.673 11.901 1.00 69.06 82 VAL A O 1
ATOM 610 N N . GLU A 1 83 ? -14.618 -3.099 11.621 1.00 61.84 83 GLU A N 1
ATOM 611 C CA . GLU A 1 83 ? -15.294 -2.662 12.833 1.00 61.84 83 GLU A CA 1
ATOM 612 C C . GLU A 1 83 ? -14.546 -3.270 14.017 1.00 61.84 83 GLU A C 1
ATOM 614 O O . GLU A 1 83 ? -14.449 -4.489 14.158 1.00 61.84 83 GLU A O 1
ATOM 619 N N . CYS A 1 84 ? -14.014 -2.418 14.892 1.00 56.75 84 CYS A N 1
ATOM 620 C CA . CYS A 1 84 ? -13.705 -2.836 16.250 1.00 56.75 84 CYS A CA 1
ATOM 621 C C . CYS A 1 84 ? -15.040 -3.086 16.956 1.00 56.75 84 CYS A C 1
ATOM 623 O O . CYS A 1 84 ? -15.487 -2.261 17.753 1.00 56.75 84 CYS A O 1
ATOM 625 N N . SER A 1 85 ? -15.685 -4.217 16.664 1.00 60.03 85 SER A N 1
ATOM 626 C CA . SER A 1 85 ? -16.716 -4.781 17.523 1.00 60.03 85 SER A CA 1
ATOM 627 C C . SER A 1 85 ? -16.005 -5.245 18.792 1.00 60.03 85 SER A C 1
ATOM 629 O O . SER A 1 85 ? -15.734 -6.430 18.977 1.00 60.03 85 SER A O 1
ATOM 631 N N . GLN A 1 86 ? -15.569 -4.306 19.629 1.00 58.47 86 GLN A N 1
ATOM 632 C CA . GLN A 1 86 ? -15.057 -4.675 20.934 1.00 58.47 86 GLN A CA 1
ATOM 633 C C . GLN A 1 86 ? -16.216 -5.344 21.663 1.00 58.47 86 GLN A C 1
ATOM 635 O O . GLN A 1 86 ? -17.266 -4.711 21.815 1.00 58.47 86 GLN A O 1
ATOM 640 N N . PRO A 1 87 ? -16.080 -6.616 22.067 1.00 64.38 87 PRO A N 1
ATOM 641 C CA . PRO A 1 87 ? -17.094 -7.208 22.908 1.00 64.38 87 PRO A CA 1
ATOM 642 C C . PRO A 1 87 ? -17.129 -6.390 24.199 1.00 64.38 87 PRO A C 1
ATOM 644 O O . PRO A 1 87 ? -16.092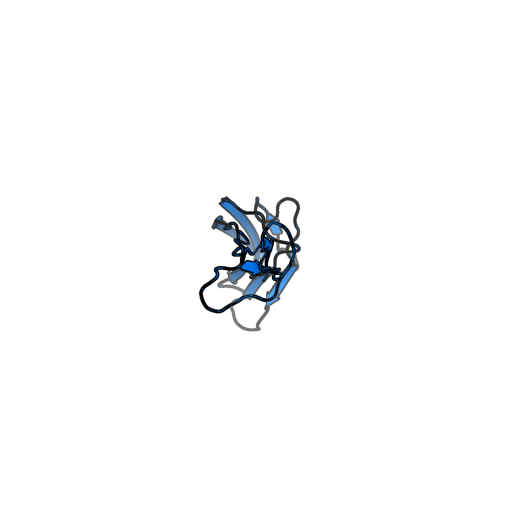 -6.117 24.809 1.00 64.38 87 PRO A O 1
ATOM 647 N N . TRP A 1 88 ? -18.324 -5.948 24.579 1.00 67.38 88 TRP A N 1
ATOM 648 C CA . TRP A 1 88 ? -18.563 -5.446 25.923 1.00 67.38 88 TRP A CA 1
ATOM 649 C C . TRP A 1 88 ? -18.257 -6.590 26.891 1.00 67.38 88 TRP A C 1
ATOM 651 O O . TRP A 1 88 ? -18.849 -7.663 26.776 1.00 67.38 88 TRP A O 1
ATOM 661 N N . GLU A 1 89 ? -17.319 -6.383 27.813 1.00 73.31 89 GLU A N 1
ATOM 662 C CA . GLU A 1 89 ? -17.032 -7.350 28.875 1.00 73.31 89 GLU A CA 1
ATOM 663 C C . GLU A 1 89 ? -17.632 -6.847 30.199 1.00 73.31 89 GLU A C 1
ATOM 665 O O . GLU A 1 89 ? -17.614 -5.636 30.459 1.00 73.31 89 GLU A O 1
ATOM 670 N N . PRO A 1 90 ? -18.174 -7.745 31.047 1.00 76.56 90 PRO A N 1
ATOM 671 C CA . PRO A 1 90 ? -18.590 -7.382 32.395 1.00 76.56 90 PRO A CA 1
ATOM 672 C C . PRO A 1 90 ? -17.394 -6.854 33.193 1.00 76.56 90 PRO A C 1
ATOM 674 O O . PRO A 1 90 ? -16.369 -7.523 33.320 1.00 76.56 90 PRO A O 1
ATOM 677 N N . CYS A 1 91 ? -17.530 -5.658 33.748 1.00 79.44 91 CYS A N 1
ATOM 678 C CA . CYS A 1 91 ? -16.546 -5.005 34.602 1.00 79.44 91 CYS A CA 1
ATOM 679 C C . CYS A 1 91 ? -17.225 -4.473 35.867 1.00 79.44 91 CYS A C 1
ATOM 681 O O . CYS A 1 91 ? -18.451 -4.400 35.940 1.00 79.44 91 CYS A O 1
ATOM 683 N N . ASN A 1 92 ? -16.423 -4.071 36.860 1.00 78.50 92 ASN A N 1
ATOM 684 C CA . ASN A 1 92 ? -16.907 -3.408 38.079 1.00 78.50 92 ASN A CA 1
ATOM 685 C C . ASN A 1 92 ? -18.107 -4.122 38.728 1.00 78.50 92 ASN A C 1
ATOM 687 O O . ASN A 1 92 ? -19.070 -3.492 39.160 1.00 78.50 92 ASN A O 1
ATOM 691 N N . CYS A 1 93 ? -18.050 -5.454 38.773 1.00 82.62 93 CYS A N 1
ATOM 692 C CA . CYS A 1 93 ? -19.096 -6.264 39.375 1.00 82.62 93 CYS A CA 1
ATOM 693 C C . CYS A 1 93 ? -19.202 -5.958 40.868 1.00 82.62 93 CYS A C 1
ATOM 695 O O . CYS A 1 93 ? -18.232 -6.112 41.614 1.00 82.62 93 CYS A O 1
ATOM 697 N N . ARG A 1 94 ? -20.393 -5.551 41.299 1.00 84.50 94 ARG A N 1
ATOM 698 C CA . ARG A 1 94 ? -20.720 -5.308 42.701 1.00 84.50 94 ARG A CA 1
ATOM 699 C C . ARG A 1 94 ? -21.956 -6.090 43.105 1.00 84.50 94 ARG A C 1
ATOM 701 O O . ARG A 1 94 ? -22.832 -6.388 42.293 1.00 84.50 94 ARG A O 1
ATOM 708 N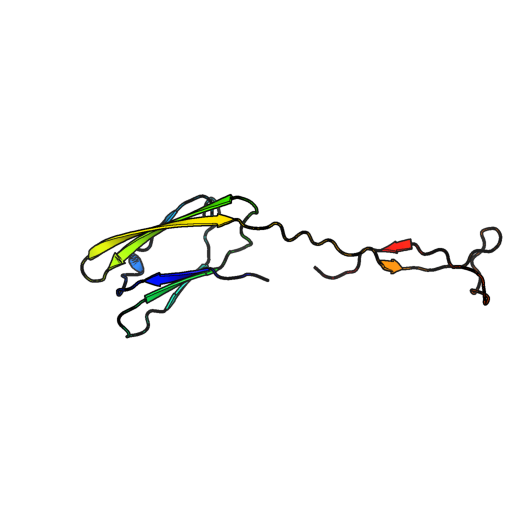 N . CYS A 1 95 ? -22.010 -6.416 44.383 1.00 82.75 95 CYS A N 1
ATOM 709 C CA . CYS A 1 95 ? -23.200 -6.953 45.009 1.00 82.75 95 CYS A CA 1
ATOM 710 C C . CYS A 1 95 ? -23.791 -5.859 45.892 1.00 82.75 95 CYS A C 1
ATOM 712 O O . CYS A 1 95 ? -23.085 -5.284 46.716 1.00 82.75 95 CYS A O 1
ATOM 714 N N . ASP A 1 96 ? -25.075 -5.574 45.702 1.00 80.06 96 ASP A N 1
ATOM 715 C CA . ASP A 1 96 ? -25.807 -4.585 46.483 1.00 80.06 96 ASP A CA 1
ATOM 716 C C . ASP A 1 96 ? -26.890 -5.299 47.304 1.00 80.06 96 ASP A C 1
ATOM 718 O O . ASP A 1 96 ? -27.596 -6.170 46.791 1.00 80.06 96 ASP A O 1
ATOM 722 N N . PHE A 1 97 ? -27.043 -4.932 48.577 1.00 75.00 97 PHE A N 1
ATOM 723 C CA . PHE A 1 97 ? -28.158 -5.367 49.421 1.00 75.00 97 PHE A CA 1
ATOM 724 C C . PHE A 1 97 ? -28.915 -4.136 49.909 1.00 75.00 97 PHE A C 1
ATOM 726 O O . PHE A 1 97 ? -28.358 -3.297 50.614 1.00 75.00 97 PHE A O 1
ATOM 733 N N . MET A 1 98 ? -30.175 -3.989 49.488 1.00 79.88 98 MET A N 1
ATOM 734 C CA . MET A 1 98 ? -30.991 -2.792 49.753 1.00 79.88 98 MET A CA 1
ATOM 735 C C . MET A 1 98 ? -30.286 -1.464 49.393 1.00 79.88 98 MET A C 1
ATOM 737 O O . MET A 1 98 ? -30.460 -0.460 50.077 1.00 79.88 98 MET A O 1
ATOM 741 N N . GLY A 1 99 ? -29.477 -1.459 48.327 1.00 72.25 99 GLY A N 1
ATOM 742 C CA . GLY A 1 99 ? -28.751 -0.271 47.859 1.00 72.25 99 GLY A CA 1
ATOM 743 C C . GLY A 1 99 ? -27.402 -0.008 48.538 1.00 72.25 99 GLY A C 1
ATOM 744 O O . GLY A 1 99 ? -26.788 1.017 48.252 1.00 72.25 99 GLY A O 1
ATOM 745 N N . PHE A 1 100 ? -26.925 -0.910 49.403 1.00 78.06 100 PHE A N 1
ATOM 746 C CA . PHE A 1 100 ? -25.598 -0.817 50.018 1.00 78.06 100 PHE A CA 1
ATOM 747 C C . PHE A 1 100 ? -24.618 -1.838 49.419 1.00 78.06 100 PHE A C 1
ATOM 749 O O . PHE A 1 100 ? -24.993 -3.010 49.303 1.00 78.06 100 PHE A O 1
ATOM 756 N N . PRO A 1 101 ? -23.366 -1.443 49.108 1.00 78.56 101 PRO A N 1
ATOM 757 C CA . PRO A 1 101 ? -22.338 -2.362 48.626 1.00 78.56 101 PRO A CA 1
ATOM 758 C C . PRO A 1 101 ? -21.988 -3.415 49.681 1.00 78.56 101 PRO A C 1
ATOM 760 O O . PRO A 1 101 ? -21.663 -3.078 50.822 1.00 78.56 101 PRO A O 1
ATOM 763 N N . VAL A 1 102 ? -22.013 -4.690 49.297 1.00 81.44 102 VAL A N 1
ATOM 764 C CA . VAL A 1 102 ? -21.702 -5.830 50.170 1.00 81.44 102 VAL A CA 1
ATOM 765 C C . VAL A 1 102 ? -20.799 -6.852 49.465 1.00 81.44 102 VAL A C 1
ATOM 767 O O . VAL A 1 102 ? -20.785 -6.922 48.234 1.00 81.44 102 VAL A O 1
ATOM 770 N N . PRO A 1 103 ? -20.053 -7.687 50.215 1.00 79.38 103 PRO A N 1
ATOM 771 C CA . PRO A 1 103 ? -19.415 -8.873 49.653 1.00 79.38 103 PRO A CA 1
ATOM 772 C C . PRO A 1 103 ? -20.451 -9.808 49.011 1.00 79.38 103 PRO A C 1
ATOM 774 O O . PRO A 1 103 ? -21.543 -9.997 49.545 1.00 79.38 103 PRO A O 1
ATOM 777 N N . CYS A 1 104 ? -20.110 -10.417 47.876 1.00 78.19 104 CYS A N 1
ATOM 778 C CA . CYS A 1 104 ? -21.002 -11.353 47.197 1.00 78.19 104 CYS A CA 1
ATOM 779 C C . CYS A 1 104 ? -21.092 -12.687 47.954 1.00 78.19 104 CYS A C 1
ATOM 781 O O . CYS A 1 104 ? -20.077 -13.347 48.182 1.00 78.19 104 CYS A O 1
ATOM 783 N N . PHE A 1 105 ? -22.310 -13.102 48.308 1.00 76.81 105 PHE A N 1
ATOM 784 C CA . PHE A 1 105 ? -22.573 -14.410 48.909 1.00 76.81 105 PHE A CA 1
ATOM 785 C C . PHE A 1 105 ? -22.757 -15.497 47.836 1.00 76.81 105 PHE A C 1
ATOM 787 O O . PHE A 1 105 ? -23.226 -15.200 46.732 1.00 76.81 105 PHE A O 1
ATOM 794 N N . PRO A 1 106 ? -22.440 -16.771 48.142 1.00 73.75 106 PRO A N 1
ATOM 795 C CA . PRO A 1 106 ? -22.711 -17.886 47.239 1.00 73.75 106 PRO A CA 1
ATOM 796 C C . PRO A 1 106 ? -24.194 -17.932 46.835 1.00 73.75 106 PRO A C 1
ATOM 798 O O . PRO A 1 106 ? -25.069 -17.981 47.695 1.00 73.75 106 PRO A O 1
ATOM 801 N N . GLY A 1 107 ? -24.472 -17.919 45.528 1.00 70.06 107 GLY A N 1
ATOM 802 C CA . GLY A 1 107 ? -25.833 -17.974 44.975 1.00 70.06 107 GLY A CA 1
ATOM 803 C C . GLY A 1 107 ? -26.476 -16.620 44.644 1.00 70.06 107 GLY A C 1
ATOM 804 O O . GLY A 1 107 ? -27.563 -16.612 44.072 1.00 70.06 107 GLY A O 1
ATOM 805 N N . GLN A 1 108 ? -25.821 -15.490 44.935 1.00 67.56 108 GLN A N 1
ATOM 806 C CA . GLN A 1 108 ? -26.306 -14.166 44.533 1.00 67.56 108 GLN A CA 1
ATOM 807 C C . GLN A 1 108 ? -25.644 -13.715 43.215 1.00 67.56 108 GLN A C 1
ATOM 809 O O . GLN A 1 108 ? -24.414 -13.635 43.163 1.00 67.56 108 GLN A O 1
ATOM 814 N N . PRO A 1 109 ? -26.409 -13.402 42.150 1.00 71.88 109 PRO A N 1
ATOM 815 C CA . PRO A 1 109 ? -25.834 -12.857 40.924 1.00 71.88 109 PRO A CA 1
ATOM 816 C C . PRO A 1 109 ? -25.350 -11.412 41.160 1.00 71.88 109 PRO A C 1
ATOM 818 O O . PRO A 1 109 ? -26.122 -10.597 41.670 1.00 71.88 109 PRO A O 1
ATOM 821 N N . PRO A 1 110 ? -24.092 -11.069 40.821 1.00 78.62 110 PRO A N 1
ATOM 822 C CA . PRO A 1 110 ? -23.599 -9.700 40.919 1.00 78.62 110 PRO A CA 1
ATOM 823 C C . PRO A 1 110 ? -24.190 -8.816 39.816 1.00 78.62 110 PRO A C 1
ATOM 825 O O . PRO A 1 110 ? -24.451 -9.273 38.702 1.00 78.62 110 PRO A O 1
ATOM 828 N N . THR A 1 111 ? -24.325 -7.525 40.108 1.00 82.00 111 THR A N 1
ATOM 829 C CA . THR A 1 111 ? -24.597 -6.502 39.096 1.00 82.00 111 THR A CA 1
ATOM 830 C C . THR A 1 111 ? -23.261 -6.033 38.535 1.00 82.00 111 THR A C 1
ATOM 832 O O . THR A 1 111 ? -22.420 -5.531 39.279 1.00 82.00 111 THR A O 1
ATOM 835 N N . CYS A 1 112 ? -23.050 -6.199 37.232 1.00 79.62 112 CYS A N 1
ATOM 836 C CA . CYS A 1 112 ? -21.828 -5.775 36.554 1.00 79.62 112 CYS A CA 1
ATOM 837 C C . CYS A 1 112 ? -22.138 -4.667 35.550 1.00 79.62 112 CYS A C 1
ATOM 839 O O . CYS A 1 112 ? -23.129 -4.746 34.823 1.00 79.62 112 CYS A O 1
ATOM 841 N N . ASP A 1 113 ? -21.260 -3.673 35.480 1.00 80.88 113 ASP A N 1
ATOM 842 C CA . ASP A 1 113 ? -21.292 -2.681 34.415 1.00 80.88 113 ASP A CA 1
ATOM 843 C C . ASP A 1 113 ? -20.738 -3.314 33.124 1.00 80.88 113 ASP A C 1
ATOM 845 O O . ASP A 1 113 ? -19.921 -4.239 33.159 1.00 80.88 113 ASP A O 1
ATOM 849 N N . GLN A 1 114 ? -21.176 -2.835 31.959 1.00 79.31 114 GLN A N 1
ATOM 850 C CA . GLN A 1 114 ? -20.551 -3.202 30.688 1.00 79.31 114 GLN A CA 1
ATOM 851 C C . GLN A 1 114 ? -19.428 -2.214 30.385 1.00 79.31 114 GLN A C 1
ATOM 853 O O . GLN A 1 114 ? -19.686 -1.044 30.102 1.00 79.31 114 GLN A O 1
ATOM 858 N N . CYS A 1 115 ? -18.180 -2.683 30.417 1.00 73.69 115 CYS A N 1
ATOM 859 C CA . CYS A 1 115 ? -17.042 -1.868 30.010 1.00 73.69 115 CYS A CA 1
ATOM 860 C C . CYS A 1 115 ? -16.571 -2.233 28.613 1.00 73.69 115 CYS A C 1
ATOM 862 O O . CYS A 1 115 ? -16.615 -3.379 28.160 1.00 73.69 115 CY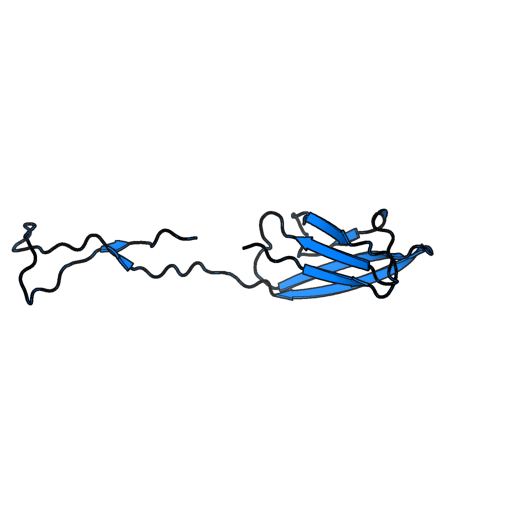S A O 1
ATOM 864 N N . ARG A 1 116 ? -16.026 -1.213 27.959 1.00 65.62 116 ARG A N 1
ATOM 865 C CA . ARG A 1 116 ? -15.293 -1.350 26.714 1.00 65.62 116 ARG A CA 1
ATOM 866 C C . ARG A 1 116 ? -13.915 -1.951 27.013 1.00 65.62 116 ARG A C 1
ATOM 868 O O . ARG A 1 116 ? -13.135 -1.353 27.752 1.00 65.62 116 ARG A O 1
ATOM 875 N N . LYS A 1 117 ? -13.610 -3.123 26.451 1.00 63.91 117 LYS A N 1
ATOM 876 C CA . LYS A 1 117 ? -12.286 -3.746 26.582 1.00 63.91 117 LYS A CA 1
ATOM 877 C C . LYS A 1 117 ? -11.223 -2.851 25.920 1.00 63.91 117 LYS A C 1
ATOM 879 O O . LYS A 1 117 ? -11.367 -2.551 24.735 1.00 63.91 117 LYS A O 1
ATOM 884 N N . PRO A 1 118 ? -10.164 -2.407 26.621 1.00 53.84 118 PRO A N 1
ATOM 885 C CA . PRO A 1 118 ? -9.071 -1.689 25.975 1.00 53.84 118 PRO A CA 1
ATOM 886 C C . PRO A 1 118 ? -8.316 -2.651 25.048 1.00 53.84 118 PRO A C 1
ATOM 888 O O . PRO A 1 118 ? -7.910 -3.733 25.468 1.00 53.84 118 PRO A O 1
ATOM 891 N N . GLY A 1 119 ? -8.166 -2.281 23.775 1.00 56.50 119 GLY A N 1
ATOM 892 C CA . GLY A 1 119 ? -7.584 -3.157 22.756 1.00 56.50 119 GLY A CA 1
ATOM 893 C C . GLY A 1 119 ? -8.196 -2.953 21.375 1.00 56.50 119 GLY A C 1
ATOM 894 O O . GLY A 1 119 ? -8.929 -3.807 20.886 1.00 56.50 119 GLY A O 1
ATOM 895 N N . CYS A 1 120 ? -7.945 -1.778 20.807 1.00 51.88 120 CYS A N 1
ATOM 896 C CA . CYS A 1 120 ? -7.732 -1.501 19.389 1.00 51.88 120 CYS A CA 1
ATOM 897 C C . CYS A 1 120 ? -6.693 -0.362 19.374 1.00 51.88 120 CYS A C 1
ATOM 899 O O . CYS A 1 120 ? -5.765 -0.443 18.552 1.00 51.88 120 CYS A O 1
#

Secondary structure (DSSP, 8-state):
-PPPEEEE-SS-EEEEEEEEESTTTTT--PEEEEE--SSS--EEEEE-SS-PPSEEEEEEEEEEETTSPEEEEEEEEEE------PPEEEEEEEEEETTEEEPPPTTPPPEEEEEEPS--

Foldseek 3Di:
DWDKDKDKDQAAWDPVFKDKDWLQPVVWDFDWDKPPDPDGMIMIITTGVVHGDAAKIKMWIWTAHPVRHIDIDMDIDGHDDPPPPQPFDFAPWFDDDVRHTDPDDPPDGTDTDGDRDPDD

Organism: NCBI:txid1192866

pLDDT: mean 79.6, std 10.51, range [47.56, 92.5]